Protein AF-A0A4V2YZR4-F1 (afdb_monomer_lite)

Structure (mmCIF, N/CA/C/O backbone):
data_AF-A0A4V2YZR4-F1
#
_entry.id   AF-A0A4V2YZR4-F1
#
loop_
_atom_site.group_PDB
_atom_site.id
_atom_site.type_symbol
_atom_site.label_atom_id
_atom_site.label_alt_id
_atom_site.label_comp_id
_atom_site.label_asym_id
_atom_site.label_entity_id
_atom_site.label_seq_id
_atom_site.pdbx_PDB_ins_code
_atom_site.Cartn_x
_atom_site.Cartn_y
_atom_site.Cartn_z
_atom_site.occupancy
_atom_site.B_iso_or_equiv
_atom_site.auth_seq_id
_atom_site.auth_comp_id
_atom_site.auth_asym_id
_atom_site.auth_atom_id
_atom_site.pdbx_PDB_model_num
ATOM 1 N N . MET A 1 1 ? -27.098 -8.645 12.371 1.00 44.25 1 MET A N 1
ATOM 2 C CA . MET A 1 1 ? -25.872 -8.083 12.981 1.00 44.25 1 MET A CA 1
ATOM 3 C C . MET A 1 1 ? -26.084 -6.589 13.196 1.00 44.25 1 MET A C 1
ATOM 5 O O . MET A 1 1 ? -26.509 -5.936 12.255 1.00 44.25 1 MET A O 1
ATOM 9 N N . LYS A 1 2 ? -25.879 -6.061 14.413 1.00 49.66 2 LYS A N 1
ATOM 10 C CA . LYS A 1 2 ? -25.893 -4.610 14.685 1.00 49.66 2 LYS A CA 1
ATOM 11 C C . LYS A 1 2 ? -24.446 -4.117 14.665 1.00 49.66 2 LYS A C 1
ATOM 13 O O . LYS A 1 2 ? -23.665 -4.562 15.497 1.00 49.66 2 LYS A O 1
ATOM 18 N N . ILE A 1 3 ? -24.111 -3.236 13.726 1.00 52.44 3 ILE A N 1
ATOM 19 C CA . ILE A 1 3 ? -22.852 -2.482 13.744 1.00 52.44 3 ILE A CA 1
ATOM 20 C C . ILE A 1 3 ? -22.980 -1.480 14.897 1.00 52.44 3 ILE A C 1
ATOM 22 O O . ILE A 1 3 ? -23.909 -0.671 14.905 1.00 52.44 3 ILE A O 1
ATOM 26 N N . THR A 1 4 ? -22.122 -1.574 15.909 1.00 55.62 4 THR A N 1
ATOM 27 C CA . THR A 1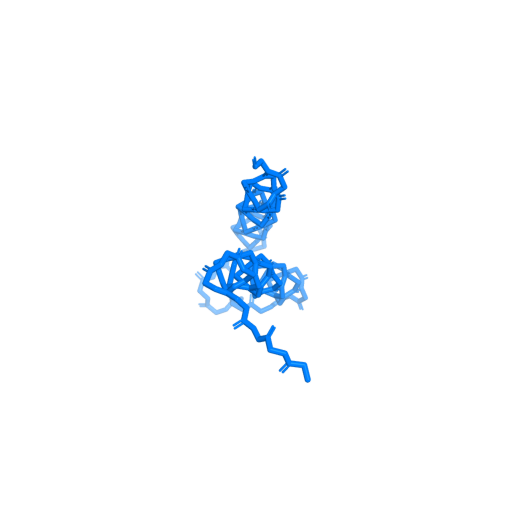 4 ? -22.040 -0.564 16.971 1.00 55.62 4 THR A CA 1
ATOM 28 C C . THR A 1 4 ? -21.105 0.559 16.514 1.00 55.62 4 THR A C 1
ATOM 30 O O . THR A 1 4 ? -20.262 0.370 15.636 1.00 55.62 4 THR A O 1
ATOM 33 N N . ALA A 1 5 ? -21.239 1.759 17.083 1.00 58.31 5 ALA A N 1
ATOM 34 C CA . ALA A 1 5 ? -20.416 2.913 16.702 1.00 58.31 5 ALA A CA 1
ATOM 35 C C . ALA A 1 5 ? -18.899 2.690 16.910 1.00 58.31 5 ALA A C 1
ATOM 37 O O . ALA A 1 5 ? -18.095 3.407 16.329 1.00 58.31 5 ALA A O 1
ATOM 38 N N . GLU A 1 6 ? -18.509 1.679 17.691 1.00 56.12 6 GLU A N 1
ATOM 39 C CA . GLU A 1 6 ? -17.115 1.273 17.911 1.00 56.12 6 GLU A CA 1
ATOM 40 C C . GLU A 1 6 ? -16.590 0.264 16.872 1.00 56.12 6 GLU A C 1
ATOM 42 O O . GLU A 1 6 ? -15.379 0.180 16.665 1.00 56.12 6 GLU A O 1
ATOM 47 N N . THR A 1 7 ? -17.460 -0.491 16.186 1.00 59.06 7 THR A N 1
ATOM 48 C CA . THR A 1 7 ? -17.049 -1.416 15.109 1.00 59.06 7 THR A CA 1
ATOM 49 C C . THR A 1 7 ? -16.877 -0.701 13.771 1.00 59.06 7 THR A C 1
ATOM 51 O O . THR A 1 7 ? -15.948 -1.009 13.033 1.00 59.06 7 THR A O 1
ATOM 54 N N . ALA A 1 8 ? -17.687 0.327 13.494 1.00 61.62 8 ALA A N 1
ATOM 55 C CA . ALA A 1 8 ? -17.624 1.068 12.231 1.00 61.62 8 ALA A CA 1
ATOM 56 C C . ALA A 1 8 ? -16.243 1.710 11.920 1.00 61.62 8 ALA A C 1
ATOM 58 O O . ALA A 1 8 ? -15.802 1.619 10.773 1.00 61.62 8 ALA A O 1
ATOM 59 N N . PRO A 1 9 ? -15.508 2.306 12.886 1.00 66.50 9 PRO A N 1
ATOM 60 C CA . PRO A 1 9 ? -14.172 2.851 12.636 1.00 66.50 9 PRO A CA 1
ATOM 61 C C . PRO A 1 9 ? -13.127 1.764 12.368 1.00 66.50 9 PRO A C 1
ATOM 63 O O . PRO A 1 9 ? -12.248 1.949 11.530 1.00 66.50 9 PRO A O 1
ATOM 66 N N . ARG A 1 10 ? -13.219 0.620 13.060 1.00 70.19 10 ARG A N 1
ATOM 67 C CA . ARG A 1 10 ? -12.300 -0.512 12.866 1.00 70.19 10 ARG A CA 1
ATOM 68 C C . ARG A 1 10 ? -12.492 -1.153 11.495 1.00 70.19 10 ARG A C 1
ATOM 70 O O . ARG A 1 10 ? -11.500 -1.431 10.823 1.00 70.19 10 ARG A O 1
ATOM 77 N N . ASP A 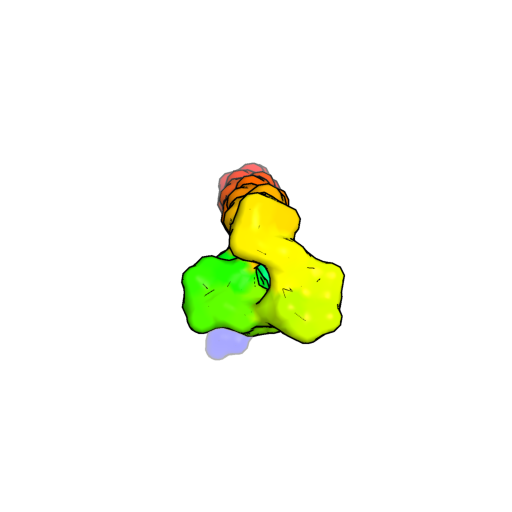1 11 ? -13.740 -1.295 11.058 1.00 80.56 11 ASP A N 1
ATOM 78 C CA . ASP A 1 11 ? -14.081 -1.802 9.728 1.00 80.56 11 ASP A CA 1
ATOM 79 C C . ASP A 1 11 ? -13.588 -0.845 8.626 1.00 80.56 11 ASP A C 1
ATOM 81 O O . ASP A 1 11 ? -12.993 -1.286 7.642 1.00 80.56 11 ASP A O 1
ATOM 85 N N . ALA A 1 12 ? -13.727 0.472 8.825 1.00 87.62 12 ALA A N 1
ATOM 86 C CA . ALA A 1 12 ? -13.222 1.481 7.892 1.00 87.62 12 ALA A CA 1
ATOM 87 C C . ALA A 1 12 ? -11.685 1.489 7.788 1.00 87.62 12 ALA A C 1
ATOM 89 O O . ALA A 1 12 ? -11.140 1.595 6.689 1.00 87.62 12 ALA A O 1
ATOM 90 N N . LEU A 1 13 ? -10.969 1.345 8.909 1.00 90.94 13 LEU A N 1
ATOM 91 C CA . LEU A 1 13 ? -9.506 1.222 8.901 1.00 90.94 13 LEU A CA 1
ATOM 92 C C . LEU A 1 13 ? -9.055 -0.090 8.243 1.00 90.94 13 LEU A C 1
ATOM 94 O O . LEU A 1 13 ? -8.063 -0.103 7.514 1.00 90.94 13 LEU A O 1
ATOM 98 N N . GLY A 1 14 ? -9.780 -1.187 8.474 1.00 92.81 14 GLY A N 1
ATOM 99 C CA . GLY A 1 14 ? -9.531 -2.465 7.810 1.00 92.81 14 GLY A CA 1
ATOM 100 C C . GLY A 1 14 ? -9.651 -2.354 6.290 1.00 92.81 14 GLY A C 1
ATOM 101 O O . GLY A 1 14 ? -8.738 -2.762 5.571 1.00 92.81 14 GLY A O 1
ATOM 102 N N . GLU A 1 15 ? -10.725 -1.731 5.807 1.00 94.06 15 GLU A N 1
ATOM 103 C CA . GLU A 1 15 ? -10.946 -1.510 4.377 1.00 94.06 15 GLU A CA 1
ATOM 104 C C . GLU A 1 15 ? -9.901 -0.566 3.769 1.00 94.06 15 GLU A C 1
ATOM 106 O O . GLU A 1 15 ? -9.342 -0.862 2.715 1.00 94.06 15 GLU A O 1
ATOM 111 N N . ALA A 1 16 ? -9.547 0.521 4.462 1.00 95.12 16 ALA A N 1
ATOM 112 C CA . ALA A 1 16 ? -8.489 1.423 4.009 1.00 95.12 16 ALA A CA 1
ATOM 113 C C . ALA A 1 16 ? -7.144 0.695 3.852 1.00 95.12 16 ALA A C 1
ATOM 115 O O . ALA A 1 16 ? -6.454 0.876 2.853 1.00 95.12 16 ALA A O 1
ATOM 116 N N . ALA A 1 17 ? -6.775 -0.168 4.804 1.00 96.31 17 ALA A N 1
ATOM 117 C CA . ALA A 1 17 ? -5.558 -0.966 4.685 1.00 96.31 17 ALA A CA 1
ATOM 118 C C . ALA A 1 17 ? -5.613 -1.952 3.507 1.00 96.31 17 ALA A C 1
ATOM 120 O O . ALA A 1 17 ? -4.601 -2.131 2.832 1.00 96.31 17 ALA A O 1
ATOM 121 N N . ARG A 1 18 ? -6.779 -2.556 3.244 1.00 96.12 18 ARG A N 1
ATOM 122 C CA . ARG A 1 18 ? -6.990 -3.466 2.109 1.00 96.12 18 ARG A CA 1
ATOM 123 C C . ARG A 1 18 ? -6.812 -2.755 0.767 1.00 96.12 18 ARG A C 1
ATOM 125 O O . ARG A 1 18 ? -6.166 -3.301 -0.119 1.00 96.12 18 ARG A O 1
ATOM 132 N N . LEU A 1 19 ? -7.354 -1.544 0.627 1.00 97.81 19 LEU A N 1
ATOM 133 C CA . LEU A 1 19 ? -7.207 -0.736 -0.588 1.00 97.81 19 LEU A CA 1
ATOM 134 C C . LEU A 1 19 ? -5.744 -0.356 -0.848 1.00 97.81 19 LEU A C 1
ATOM 136 O O . LEU A 1 19 ? -5.280 -0.451 -1.977 1.00 97.81 19 LEU A O 1
ATOM 140 N N . LEU A 1 20 ? -4.996 0.010 0.197 1.00 98.12 20 LEU A N 1
ATOM 141 C CA . LEU A 1 20 ? -3.569 0.322 0.064 1.00 98.12 20 LEU A CA 1
ATOM 142 C C . LEU A 1 20 ? -2.733 -0.912 -0.315 1.00 98.12 20 LEU A C 1
ATOM 144 O O . LEU A 1 20 ? -1.795 -0.786 -1.093 1.00 98.12 20 LEU A O 1
ATOM 148 N N . ASP A 1 21 ? -3.047 -2.096 0.224 1.00 98.25 21 ASP A N 1
ATOM 149 C CA . ASP A 1 21 ? -2.373 -3.333 -0.194 1.00 98.25 21 ASP A CA 1
ATOM 150 C C . ASP A 1 21 ? -2.654 -3.638 -1.680 1.00 98.25 21 ASP A C 1
ATOM 152 O O . ASP A 1 21 ? -1.725 -3.987 -2.404 1.00 98.25 21 ASP A O 1
ATOM 156 N N . ALA A 1 22 ? -3.893 -3.442 -2.149 1.00 97.69 22 ALA A N 1
ATOM 157 C CA . ALA A 1 22 ? -4.260 -3.650 -3.552 1.00 97.69 22 ALA A CA 1
ATOM 158 C C . ALA A 1 22 ? -3.517 -2.695 -4.505 1.00 97.69 22 ALA A C 1
ATOM 160 O O . ALA A 1 22 ? -3.010 -3.130 -5.534 1.00 97.69 22 ALA A O 1
ATOM 161 N N . GLU A 1 23 ? -3.380 -1.419 -4.134 1.00 97.50 23 GLU A N 1
ATOM 162 C CA . GL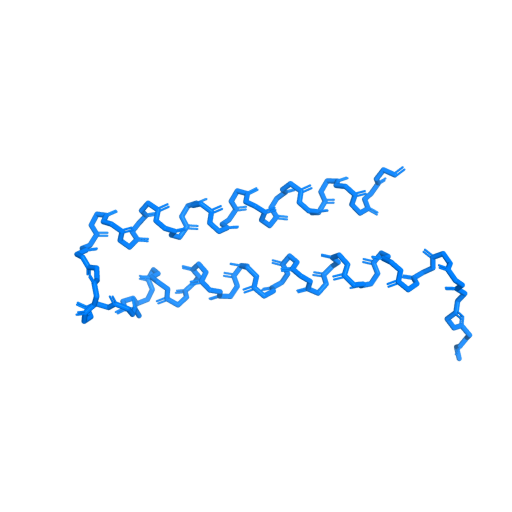U A 1 23 ? -2.609 -0.440 -4.913 1.00 97.50 23 GLU A CA 1
ATOM 163 C C . GLU A 1 23 ? -1.123 -0.830 -5.005 1.00 97.50 23 GLU A C 1
ATOM 165 O O . GLU A 1 23 ? -0.490 -0.715 -6.054 1.00 97.50 23 GLU A O 1
ATOM 170 N N . ALA A 1 24 ? -0.550 -1.343 -3.910 1.00 98.00 24 ALA A N 1
ATOM 171 C CA . ALA A 1 24 ? 0.823 -1.834 -3.921 1.00 98.00 24 ALA A CA 1
ATOM 172 C C . ALA A 1 24 ? 1.004 -3.041 -4.855 1.00 98.00 24 ALA A C 1
ATOM 174 O O . ALA A 1 24 ? 2.007 -3.118 -5.563 1.00 98.00 24 ALA A O 1
ATOM 175 N N . GLU A 1 25 ? 0.046 -3.972 -4.856 1.00 98.00 25 GLU A N 1
ATOM 176 C CA . GLU A 1 25 ? 0.045 -5.135 -5.750 1.00 98.00 25 GLU A CA 1
ATOM 177 C C . GLU A 1 25 ? -0.074 -4.720 -7.222 1.00 98.00 25 GLU A C 1
ATOM 179 O O . GLU A 1 25 ? 0.640 -5.264 -8.063 1.00 98.00 25 GLU A O 1
ATOM 184 N N . GLU A 1 26 ? -0.911 -3.727 -7.537 1.00 97.62 26 GLU A N 1
ATOM 185 C CA . GLU A 1 26 ? -1.045 -3.195 -8.897 1.00 97.62 26 GLU A CA 1
ATOM 186 C C . GLU A 1 26 ? 0.275 -2.591 -9.400 1.00 97.62 26 GLU A C 1
ATOM 188 O O . GLU A 1 26 ? 0.727 -2.914 -10.501 1.00 97.62 26 GLU A O 1
ATOM 193 N N . LEU A 1 27 ? 0.946 -1.781 -8.576 1.00 97.00 27 LEU A N 1
ATOM 194 C CA . LEU A 1 27 ? 2.242 -1.185 -8.916 1.00 97.00 27 LEU A CA 1
ATOM 195 C C . LEU A 1 27 ? 3.343 -2.239 -9.125 1.00 97.00 27 LEU A C 1
ATOM 197 O O . LEU A 1 27 ? 4.147 -2.121 -10.054 1.00 97.00 27 LEU A O 1
ATOM 201 N N . GLU A 1 28 ? 3.379 -3.283 -8.292 1.00 95.81 28 GLU A N 1
ATOM 202 C CA . GLU A 1 28 ? 4.323 -4.403 -8.436 1.00 95.81 28 GLU A CA 1
ATOM 203 C C . GLU A 1 28 ? 4.028 -5.268 -9.669 1.00 95.81 28 GLU A C 1
ATOM 205 O O . G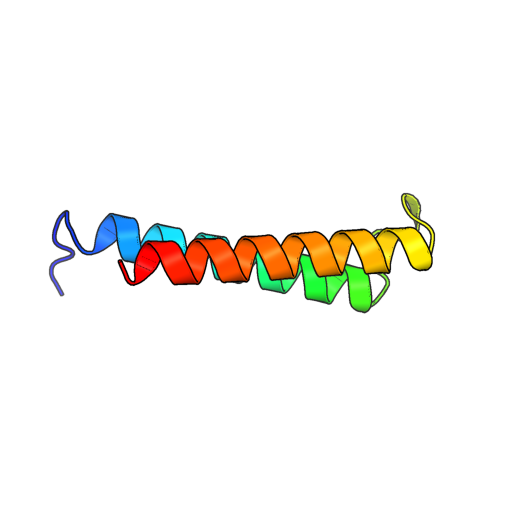LU A 1 28 ? 4.955 -5.786 -10.291 1.00 95.81 28 GLU A O 1
ATOM 210 N N . ALA A 1 29 ? 2.760 -5.372 -10.072 1.00 96.31 29 ALA A N 1
ATOM 211 C 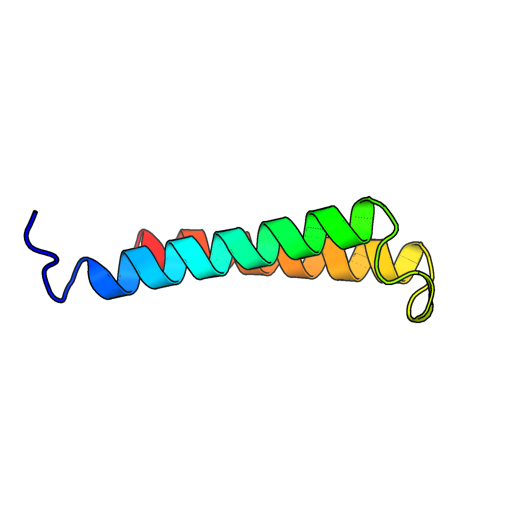CA . ALA A 1 29 ? 2.342 -6.041 -11.303 1.00 96.31 29 ALA A CA 1
ATOM 212 C C . ALA A 1 29 ? 2.638 -5.225 -12.579 1.00 96.31 29 ALA A C 1
ATOM 214 O O . ALA A 1 29 ? 2.363 -5.690 -13.686 1.00 96.31 29 ALA A O 1
ATOM 215 N N . GLY A 1 30 ? 3.214 -4.025 -12.446 1.00 95.00 30 GLY A N 1
ATOM 216 C CA . GLY A 1 30 ? 3.552 -3.142 -13.562 1.00 95.00 30 GLY A CA 1
ATOM 217 C C . GLY A 1 30 ? 2.504 -2.070 -13.869 1.00 95.00 30 GLY A C 1
ATOM 218 O O . GLY A 1 30 ? 2.647 -1.366 -14.869 1.00 95.00 30 GLY A O 1
ATOM 219 N N . GLY A 1 31 ? 1.481 -1.907 -13.026 1.00 96.62 31 GLY A N 1
ATOM 220 C CA . GLY A 1 31 ? 0.559 -0.774 -13.084 1.00 96.62 31 GLY A CA 1
ATOM 221 C C . GLY A 1 31 ? 1.274 0.565 -12.868 1.00 96.62 31 GLY A C 1
ATOM 222 O O . GLY A 1 31 ? 2.329 0.631 -12.238 1.00 96.62 31 GLY A O 1
ATOM 223 N N . GLY A 1 32 ? 0.742 1.644 -13.447 1.00 91.56 32 GLY A N 1
ATOM 224 C CA . GLY A 1 32 ? 1.348 2.982 -13.373 1.00 91.56 32 GLY A CA 1
ATOM 225 C C . GLY A 1 32 ? 2.689 3.129 -14.110 1.00 91.56 32 GLY A C 1
ATOM 226 O O . GLY A 1 32 ? 3.425 4.088 -13.863 1.00 91.56 32 GLY A O 1
ATOM 227 N N . ALA A 1 33 ? 3.047 2.188 -14.995 1.00 94.25 33 ALA A N 1
ATOM 228 C CA . ALA A 1 33 ? 4.285 2.235 -15.783 1.00 94.25 33 ALA A CA 1
ATOM 229 C C . ALA A 1 33 ? 4.338 3.382 -16.811 1.00 94.25 33 ALA A C 1
ATOM 231 O O . ALA A 1 33 ? 5.407 3.700 -17.327 1.00 94.25 33 ALA A O 1
ATOM 232 N N . ASP A 1 34 ? 3.201 4.009 -17.094 1.00 95.44 34 ASP A N 1
ATOM 233 C CA . ASP A 1 34 ? 3.059 5.229 -17.887 1.00 95.44 34 ASP A CA 1
ATOM 234 C C . ASP A 1 34 ? 3.450 6.505 -17.114 1.00 95.44 34 ASP A C 1
ATOM 236 O O . ASP A 1 34 ? 3.751 7.524 -17.735 1.00 95.44 34 ASP A O 1
ATOM 240 N N . ILE A 1 35 ? 3.494 6.447 -15.776 1.00 91.56 35 ILE A N 1
ATOM 241 C CA . ILE A 1 35 ? 3.804 7.581 -14.886 1.00 91.56 35 ILE A CA 1
ATOM 242 C C . ILE A 1 35 ? 5.157 7.391 -14.182 1.00 91.56 35 ILE A C 1
ATOM 244 O O . ILE A 1 35 ? 5.909 8.350 -14.002 1.00 91.56 35 ILE A O 1
ATOM 248 N N . PHE A 1 36 ? 5.478 6.156 -13.790 1.00 94.25 36 PHE A N 1
ATOM 249 C CA . PHE A 1 36 ? 6.643 5.811 -12.975 1.00 94.25 36 PHE A CA 1
ATOM 250 C C . PHE A 1 36 ? 7.542 4.777 -13.655 1.00 94.25 36 PHE A C 1
ATOM 252 O O . PHE A 1 36 ? 7.068 3.826 -14.281 1.00 94.25 36 PHE A O 1
ATOM 259 N N . ASN A 1 37 ? 8.854 4.889 -13.437 1.00 96.75 37 ASN A N 1
ATOM 260 C CA . ASN A 1 37 ? 9.794 3.815 -13.769 1.00 96.75 37 ASN A CA 1
ATOM 261 C C . ASN A 1 37 ? 9.752 2.667 -12.733 1.00 96.75 37 ASN A C 1
ATOM 263 O O . ASN A 1 37 ? 9.056 2.754 -11.724 1.00 96.75 37 ASN A O 1
ATOM 267 N N . GLU A 1 38 ? 10.476 1.575 -12.989 1.00 97.31 38 GLU A N 1
ATOM 268 C CA . GLU A 1 38 ? 10.449 0.370 -12.142 1.00 97.31 38 GLU A CA 1
ATOM 269 C C . GLU A 1 38 ? 10.856 0.638 -10.686 1.00 97.31 38 GLU A C 1
ATOM 271 O O . GLU A 1 38 ? 10.143 0.235 -9.764 1.00 97.31 38 GLU A O 1
ATOM 276 N N . ASP A 1 39 ? 11.930 1.400 -10.472 1.00 97.94 39 ASP A N 1
ATOM 277 C CA . ASP A 1 39 ? 12.388 1.770 -9.130 1.00 97.94 39 ASP A CA 1
ATOM 278 C C . ASP A 1 39 ? 11.348 2.628 -8.398 1.00 97.94 39 ASP A C 1
ATOM 280 O O . ASP A 1 39 ? 11.040 2.395 -7.228 1.00 97.94 39 ASP A O 1
ATOM 284 N N . GLN A 1 40 ? 10.758 3.604 -9.092 1.00 97.69 40 GLN A N 1
ATOM 285 C CA . GLN A 1 40 ? 9.714 4.468 -8.544 1.00 97.69 40 GLN A CA 1
ATOM 286 C C . GLN A 1 40 ? 8.450 3.679 -8.191 1.00 97.69 40 GLN A C 1
ATOM 288 O O . GLN A 1 40 ? 7.886 3.909 -7.120 1.00 97.69 40 GLN A O 1
ATOM 293 N N . ARG A 1 41 ? 8.036 2.719 -9.030 1.00 97.38 41 ARG A N 1
ATOM 294 C CA . ARG A 1 41 ? 6.917 1.814 -8.721 1.00 97.38 41 ARG A CA 1
ATOM 295 C C . ARG A 1 41 ? 7.212 0.966 -7.489 1.00 97.38 41 ARG A C 1
ATOM 297 O O . ARG A 1 41 ? 6.362 0.875 -6.610 1.00 97.38 41 ARG A O 1
ATOM 304 N N . SER A 1 42 ? 8.424 0.420 -7.374 1.00 97.44 42 SER A N 1
ATOM 305 C CA . SER A 1 42 ? 8.849 -0.347 -6.196 1.00 97.44 42 SER A CA 1
ATOM 306 C C . SER A 1 42 ? 8.809 0.498 -4.914 1.00 97.44 42 SER A C 1
ATOM 308 O O . SER A 1 42 ? 8.269 0.063 -3.894 1.00 97.44 42 SER A O 1
ATOM 310 N N . ILE A 1 43 ? 9.301 1.742 -4.961 1.00 98.00 43 ILE A N 1
ATOM 311 C CA . ILE A 1 43 ? 9.245 2.681 -3.827 1.00 98.00 43 ILE A CA 1
ATOM 312 C C . ILE A 1 43 ? 7.793 3.020 -3.461 1.00 98.00 43 ILE A C 1
ATOM 314 O O . ILE A 1 43 ? 7.437 3.041 -2.276 1.00 98.00 43 ILE A O 1
ATOM 318 N N . ALA A 1 44 ? 6.943 3.273 -4.457 1.00 96.69 44 ALA A N 1
ATOM 319 C CA . ALA A 1 44 ? 5.533 3.574 -4.248 1.00 96.69 44 ALA A CA 1
ATOM 320 C C . ALA A 1 44 ? 4.797 2.379 -3.621 1.00 96.69 44 ALA A C 1
ATOM 322 O O . ALA A 1 44 ? 4.180 2.536 -2.566 1.00 96.69 44 ALA A O 1
ATOM 323 N N . ALA A 1 45 ? 4.956 1.170 -4.166 1.00 98.00 45 ALA A N 1
ATOM 324 C CA . ALA A 1 45 ? 4.378 -0.054 -3.612 1.00 98.00 45 ALA A CA 1
ATOM 325 C C . ALA A 1 45 ? 4.811 -0.294 -2.156 1.00 98.00 45 ALA A C 1
ATOM 327 O O . ALA A 1 45 ? 3.982 -0.543 -1.276 1.00 98.00 45 ALA A O 1
ATOM 328 N N . GLN A 1 46 ? 6.104 -0.130 -1.851 1.00 98.38 46 GLN A N 1
ATOM 329 C CA . GLN A 1 46 ? 6.607 -0.225 -0.476 1.00 98.38 46 GLN A CA 1
ATOM 330 C C . GLN A 1 46 ? 5.977 0.825 0.448 1.00 98.38 46 GLN A C 1
ATOM 332 O O . GLN A 1 46 ? 5.667 0.530 1.607 1.00 98.38 46 GLN A O 1
ATOM 337 N N . THR A 1 47 ? 5.755 2.041 -0.052 1.00 98.31 47 THR A N 1
ATOM 338 C CA . THR A 1 47 ? 5.102 3.124 0.696 1.00 98.31 47 THR A CA 1
ATOM 339 C C . THR A 1 47 ? 3.657 2.761 1.036 1.00 98.31 47 THR A C 1
ATOM 341 O O . THR A 1 47 ? 3.267 2.848 2.205 1.00 98.31 47 THR A O 1
ATOM 344 N N . TYR A 1 48 ? 2.895 2.259 0.063 1.00 98.00 48 TYR A N 1
ATOM 345 C CA . TYR A 1 48 ? 1.529 1.777 0.263 1.00 98.00 48 TYR A CA 1
ATOM 346 C C . TYR A 1 48 ? 1.464 0.619 1.274 1.00 98.00 48 TYR A C 1
ATOM 348 O O . TYR A 1 48 ? 0.708 0.699 2.249 1.00 98.00 48 TYR A O 1
ATOM 356 N N . ARG A 1 49 ? 2.338 -0.394 1.156 1.00 98.31 49 ARG A N 1
ATOM 357 C CA . ARG A 1 49 ? 2.436 -1.505 2.130 1.00 98.31 49 ARG A CA 1
ATOM 358 C C . ARG A 1 49 ? 2.752 -1.013 3.546 1.00 98.31 49 ARG A C 1
ATOM 360 O O . ARG A 1 49 ? 2.196 -1.509 4.533 1.00 98.31 49 ARG A O 1
ATOM 367 N N . ASN A 1 50 ? 3.653 -0.038 3.678 1.00 98.38 50 ASN A N 1
ATOM 368 C CA . ASN A 1 50 ? 4.009 0.544 4.973 1.00 98.38 50 ASN A CA 1
ATOM 369 C C . ASN A 1 50 ? 2.827 1.305 5.595 1.00 98.38 50 ASN A C 1
ATOM 371 O O . ASN A 1 50 ? 2.560 1.142 6.791 1.00 98.38 50 ASN A O 1
ATOM 375 N N . ALA A 1 51 ? 2.083 2.070 4.793 1.00 98.00 51 ALA A N 1
ATOM 376 C CA . ALA A 1 51 ? 0.867 2.748 5.229 1.00 98.00 51 ALA A CA 1
ATOM 377 C C . ALA A 1 51 ? -0.214 1.743 5.669 1.00 98.00 51 ALA A C 1
ATOM 379 O O . ALA A 1 51 ? -0.718 1.842 6.790 1.00 98.00 51 ALA A O 1
ATOM 380 N N . ALA A 1 52 ? -0.482 0.702 4.871 1.00 97.31 52 ALA A N 1
ATOM 381 C CA . ALA A 1 52 ? -1.418 -0.371 5.214 1.00 97.31 52 ALA A CA 1
ATOM 382 C C . ALA A 1 52 ? -1.050 -1.064 6.538 1.00 97.31 52 ALA A C 1
ATOM 384 O O . ALA A 1 52 ? -1.906 -1.343 7.384 1.00 97.31 52 ALA A O 1
ATOM 385 N N . ARG A 1 53 ? 0.246 -1.321 6.772 1.00 97.56 53 ARG A N 1
ATOM 386 C CA . ARG A 1 53 ? 0.746 -1.885 8.038 1.00 97.56 53 ARG A CA 1
ATOM 387 C C . ARG A 1 53 ? 0.486 -0.950 9.221 1.00 97.56 53 ARG A C 1
ATOM 389 O O . ARG A 1 53 ? 0.080 -1.418 10.287 1.00 97.56 53 ARG A O 1
ATOM 396 N N . LYS A 1 54 ? 0.702 0.358 9.050 1.00 97.44 54 LYS A N 1
ATOM 397 C CA . LYS A 1 54 ? 0.447 1.351 10.102 1.00 97.44 54 LYS A CA 1
ATOM 398 C C . LYS A 1 54 ? -1.042 1.441 10.433 1.00 97.44 54 LYS A C 1
ATOM 400 O O . LYS A 1 54 ? -1.383 1.414 11.612 1.00 97.44 54 LYS A O 1
ATOM 405 N N . ILE A 1 55 ? -1.913 1.456 9.425 1.00 95.19 55 ILE A N 1
ATOM 406 C CA . ILE A 1 55 ? -3.371 1.476 9.609 1.00 95.19 55 ILE A CA 1
ATOM 407 C C . ILE A 1 55 ? -3.852 0.219 10.346 1.00 95.19 55 ILE A C 1
ATOM 409 O O . ILE A 1 55 ? -4.556 0.331 11.347 1.00 95.19 55 ILE A O 1
ATOM 413 N N . ARG A 1 56 ? -3.391 -0.977 9.953 1.00 93.19 56 ARG A N 1
ATOM 414 C CA . ARG A 1 56 ? -3.691 -2.232 10.677 1.00 93.19 56 ARG A CA 1
ATOM 415 C C . ARG A 1 56 ? -3.188 -2.239 12.121 1.00 93.19 56 ARG A C 1
ATOM 417 O O . ARG A 1 56 ? -3.731 -2.948 12.966 1.00 93.19 56 ARG A O 1
ATOM 424 N N . SER A 1 57 ? -2.115 -1.508 12.416 1.00 94.38 57 SER A N 1
ATOM 425 C CA . SER A 1 57 ? -1.651 -1.318 13.793 1.00 94.38 57 SER A CA 1
ATOM 426 C C . SER A 1 57 ? -2.605 -0.420 14.582 1.00 94.38 57 SER A C 1
ATOM 428 O O . SER A 1 57 ? -2.974 -0.781 15.693 1.00 94.38 57 SER A O 1
ATOM 430 N N . LEU A 1 58 ? -3.058 0.691 13.993 1.00 89.81 58 LEU A N 1
ATOM 431 C CA . LEU A 1 58 ? -4.016 1.611 14.618 1.00 89.81 58 LEU A CA 1
ATOM 432 C C . LEU A 1 58 ? -5.380 0.957 14.869 1.00 89.81 58 LEU A C 1
ATOM 434 O O . LEU A 1 58 ? -5.959 1.168 15.922 1.00 89.81 58 LEU A O 1
ATOM 438 N N . ALA A 1 59 ? -5.865 0.118 13.951 1.00 86.81 59 ALA A N 1
ATOM 439 C CA . ALA A 1 59 ? -7.156 -0.563 14.097 1.00 86.81 59 ALA A CA 1
ATOM 440 C C . ALA A 1 59 ? -7.216 -1.560 15.275 1.00 86.81 59 ALA A C 1
ATOM 442 O O . ALA A 1 59 ? -8.307 -1.922 15.719 1.00 86.81 59 ALA A O 1
ATOM 443 N N . ARG A 1 60 ? -6.053 -2.035 15.747 1.00 84.94 60 ARG A N 1
ATOM 444 C CA . ARG A 1 60 ? -5.919 -2.994 16.858 1.00 84.94 60 ARG A CA 1
ATOM 445 C C . ARG A 1 60 ? -5.651 -2.334 18.214 1.00 84.94 60 ARG A C 1
ATOM 447 O O . ARG A 1 60 ? -5.714 -3.039 19.218 1.00 84.94 60 ARG A O 1
ATOM 454 N N . GLN A 1 61 ? -5.291 -1.050 18.222 1.00 81.75 61 GLN A N 1
ATOM 455 C CA . GLN A 1 61 ?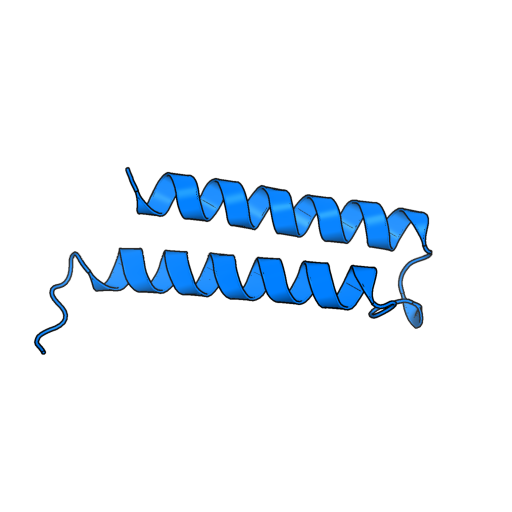 -5.133 -0.244 19.437 1.00 81.75 61 GLN A CA 1
ATOM 456 C C . GLN A 1 61 ? -6.509 0.185 19.959 1.00 81.75 61 GLN A C 1
ATOM 458 O O . GLN A 1 61 ? -6.613 0.353 21.190 1.00 81.75 61 GLN A O 1
#

Sequence (61 aa):
MKITAETAPRDALGEAARLLDAEAEELEAGGGADIFNEDQRSIAAQTYRNAARKIRSLARQ

Secondary structure (DSSP, 8-state):
-PPPTTHHHHHHHHHHHHHHHHHHHHHHTTTTTTT--HHHHHHHHHHHHHHHHHHHHHTT-

Radius of gyration: 14.37 Å; chains: 1; bounding box: 38×16×37 Å

Organism: NCBI:txid2530368

pLDDT: mean 88.9, std 14.78, range [44.25, 98.38]

Foldseek 3Di:
DDCDPLNVVLVVLLVQLVVLQVQLVCLCVVPPVVPDPNVRSNVSSVVSNVSSVVSNVVSVD